Protein AF-A0AAV3XB82-F1 (afdb_monomer_lite)

Organism: NCBI:txid2530354

Radius of gyration: 18.26 Å; chains: 1; bounding box: 41×25×45 Å

Sequence (80 aa):
MIAIELQIDDELLERIQTIATTHGCTVQELLIGIMKIVTKPEVLQNPILGMFADEPEAMEQIMSEIARDRGWSATGPYHG

Foldseek 3Di:
DDDDDDDDDPVVVVVLCVVCVVVVHDSVVVVVVVCCVVPVDPPPPPVVSVVCPVPVVVNVVVVVVVCVVVVNDPPDDDDD

Structure (mmCIF, N/CA/C/O backbone):
data_AF-A0AAV3XB82-F1
#
_entry.id   AF-A0AAV3XB82-F1
#
loop_
_atom_site.group_PDB
_atom_site.id
_atom_site.type_symbol
_atom_site.label_atom_id
_atom_site.label_alt_id
_atom_site.label_comp_id
_atom_site.label_asym_id
_atom_site.label_entity_id
_atom_site.label_seq_id
_atom_site.pdbx_PDB_ins_code
_atom_site.Cartn_x
_atom_site.Cartn_y
_atom_site.Cartn_z
_atom_site.occupancy
_atom_site.B_iso_or_equiv
_atom_site.auth_seq_id
_atom_site.auth_comp_id
_atom_site.auth_asym_id
_atom_site.auth_atom_id
_atom_site.pdbx_PDB_model_num
ATOM 1 N N . MET A 1 1 ? -18.138 -7.600 -7.829 1.00 63.84 1 MET A N 1
ATOM 2 C CA . MET A 1 1 ? -17.199 -7.315 -6.724 1.00 63.84 1 MET A CA 1
ATOM 3 C C . MET A 1 1 ? -16.430 -8.596 -6.465 1.00 63.84 1 MET A C 1
ATOM 5 O O . MET A 1 1 ? -17.077 -9.626 -6.339 1.00 63.84 1 MET A O 1
ATOM 9 N N . ILE A 1 2 ? -15.100 -8.557 -6.497 1.00 86.50 2 ILE A N 1
ATOM 10 C CA . ILE A 1 2 ? -14.246 -9.716 -6.197 1.00 86.50 2 ILE A CA 1
ATOM 11 C C . ILE A 1 2 ? -13.520 -9.383 -4.895 1.00 86.50 2 ILE A C 1
ATOM 13 O O . ILE A 1 2 ? -12.995 -8.277 -4.770 1.00 86.50 2 ILE A O 1
ATOM 17 N N . ALA A 1 3 ? -13.548 -10.303 -3.935 1.00 87.88 3 ALA A N 1
ATOM 18 C CA . ALA A 1 3 ? -12.857 -10.175 -2.658 1.00 87.88 3 ALA A CA 1
ATOM 19 C C . ALA A 1 3 ? -11.617 -11.075 -2.659 1.00 87.88 3 ALA A C 1
ATOM 21 O O . ALA A 1 3 ? -11.656 -12.180 -3.200 1.00 87.88 3 ALA A O 1
ATOM 22 N N . ILE A 1 4 ? -10.527 -10.581 -2.076 1.00 88.44 4 ILE A N 1
ATOM 23 C CA . ILE A 1 4 ? -9.275 -11.317 -1.888 1.00 88.44 4 ILE A CA 1
ATOM 24 C C . ILE A 1 4 ? -8.989 -11.307 -0.391 1.00 88.44 4 ILE A C 1
ATOM 26 O O . ILE A 1 4 ? -8.980 -10.240 0.222 1.00 88.44 4 ILE A O 1
ATOM 30 N N . GLU A 1 5 ? -8.763 -12.482 0.184 1.00 93.25 5 GLU A N 1
ATOM 31 C CA . GLU A 1 5 ? -8.316 -12.630 1.567 1.00 93.25 5 GLU A CA 1
ATOM 32 C C . GLU A 1 5 ? -6.794 -12.775 1.580 1.00 93.25 5 GLU A C 1
ATOM 34 O O . GLU A 1 5 ? -6.227 -13.530 0.789 1.00 93.25 5 GLU A O 1
ATOM 39 N N . LEU A 1 6 ? -6.129 -12.030 2.461 1.00 88.62 6 LEU A N 1
ATOM 40 C CA . LEU A 1 6 ? -4.677 -12.031 2.587 1.00 88.62 6 LEU A CA 1
ATOM 41 C C . LEU A 1 6 ? -4.316 -12.403 4.024 1.00 88.62 6 LEU A C 1
ATOM 43 O O . LEU A 1 6 ? -4.771 -11.749 4.960 1.00 88.62 6 LEU A O 1
ATOM 47 N N . GLN A 1 7 ? -3.500 -13.439 4.197 1.00 94.81 7 GLN A N 1
ATOM 48 C CA . GLN A 1 7 ? -2.875 -13.716 5.487 1.00 94.81 7 GLN A CA 1
ATOM 49 C C . GLN A 1 7 ? -1.589 -12.905 5.588 1.00 94.81 7 GLN A C 1
ATOM 51 O O . GLN A 1 7 ? -0.701 -13.037 4.747 1.00 94.81 7 GLN A O 1
ATOM 56 N N . ILE A 1 8 ? -1.514 -12.063 6.610 1.00 93.62 8 ILE A N 1
ATOM 57 C CA . ILE A 1 8 ? -0.351 -11.251 6.957 1.00 93.62 8 ILE A CA 1
ATOM 58 C C . ILE A 1 8 ? -0.150 -11.316 8.466 1.00 93.62 8 ILE A C 1
ATOM 60 O O . ILE A 1 8 ? -1.094 -11.601 9.203 1.00 93.62 8 ILE A O 1
ATOM 64 N N . ASP A 1 9 ? 1.074 -11.075 8.910 1.00 97.06 9 ASP A N 1
ATOM 65 C CA . ASP A 1 9 ? 1.390 -10.940 10.325 1.00 97.06 9 ASP A CA 1
ATOM 66 C C . ASP A 1 9 ? 0.923 -9.588 10.895 1.00 97.06 9 ASP A C 1
ATOM 68 O O . ASP A 1 9 ? 0.640 -8.631 10.163 1.00 97.06 9 ASP A O 1
ATOM 72 N N . ASP A 1 10 ? 0.847 -9.528 12.224 1.00 96.25 10 ASP A N 1
ATOM 73 C CA . ASP A 1 10 ? 0.353 -8.360 12.956 1.00 96.25 10 ASP A CA 1
ATOM 74 C C . ASP A 1 10 ? 1.244 -7.123 12.745 1.00 96.25 10 ASP A C 1
ATOM 76 O O . ASP A 1 10 ? 0.734 -6.009 12.619 1.00 96.25 10 ASP A O 1
ATOM 80 N N . GLU A 1 11 ? 2.566 -7.307 12.628 1.00 97.25 11 GLU A N 1
ATOM 81 C CA . GLU A 1 11 ? 3.510 -6.207 12.396 1.00 97.25 11 GLU A CA 1
ATOM 82 C C . GLU A 1 11 ? 3.260 -5.560 11.026 1.00 97.25 11 GLU A C 1
ATOM 84 O O . GLU A 1 11 ? 3.183 -4.333 10.894 1.00 97.25 11 GLU A O 1
ATOM 89 N N . LEU A 1 12 ? 3.087 -6.378 9.988 1.00 93.81 12 LEU A N 1
ATOM 90 C CA . LEU A 1 12 ? 2.768 -5.893 8.653 1.00 93.81 12 LEU A CA 1
ATOM 91 C C . LEU A 1 12 ? 1.410 -5.178 8.622 1.00 93.81 12 LEU A C 1
ATOM 93 O O . LEU A 1 12 ? 1.288 -4.132 7.973 1.00 93.81 12 LEU A O 1
ATOM 97 N N . LEU A 1 13 ? 0.408 -5.686 9.345 1.00 95.44 13 LEU A N 1
ATOM 98 C CA . LEU A 1 13 ? -0.898 -5.037 9.455 1.00 95.44 13 LEU A CA 1
ATOM 99 C C . LEU A 1 13 ? -0.792 -3.638 10.085 1.00 95.44 13 LEU A C 1
ATOM 101 O O . LEU A 1 13 ? -1.321 -2.679 9.515 1.00 95.44 13 LEU A O 1
ATOM 105 N N . GLU A 1 14 ? -0.080 -3.495 11.207 1.00 96.62 14 GLU A N 1
ATOM 106 C CA . GLU A 1 14 ? 0.125 -2.199 11.874 1.00 96.62 14 GLU A CA 1
ATOM 107 C C . GLU A 1 14 ? 0.817 -1.185 10.958 1.00 96.62 14 GLU A C 1
ATOM 109 O O . GLU A 1 14 ? 0.413 -0.018 10.869 1.00 96.62 14 GLU A O 1
ATOM 114 N N . ARG A 1 15 ? 1.837 -1.630 10.218 1.00 95.12 15 ARG A N 1
ATOM 115 C CA . ARG A 1 15 ? 2.557 -0.773 9.268 1.00 95.12 15 ARG A CA 1
ATOM 116 C C . ARG A 1 15 ? 1.640 -0.274 8.156 1.00 95.12 15 ARG A C 1
ATOM 118 O O . ARG A 1 15 ? 1.638 0.921 7.859 1.00 95.12 15 ARG A O 1
ATOM 125 N N . ILE A 1 16 ? 0.835 -1.156 7.564 1.00 94.81 16 ILE A N 1
ATOM 126 C CA . ILE A 1 16 ? -0.097 -0.792 6.488 1.00 94.81 16 ILE A CA 1
ATOM 127 C C . ILE A 1 16 ? -1.159 0.190 7.002 1.00 94.81 16 ILE A C 1
ATOM 129 O O . ILE A 1 16 ? -1.454 1.181 6.331 1.00 94.81 16 ILE A O 1
ATOM 133 N N . GLN A 1 17 ? -1.696 -0.032 8.205 1.00 95.75 17 GLN A N 1
ATOM 134 C CA . GLN A 1 17 ? -2.662 0.879 8.828 1.00 95.75 17 GLN A CA 1
ATOM 135 C C . GLN A 1 17 ? -2.058 2.253 9.129 1.00 95.75 17 GLN A C 1
ATOM 137 O O . GLN A 1 17 ? -2.699 3.279 8.883 1.00 95.75 17 GLN A O 1
ATOM 142 N N . THR A 1 18 ? -0.817 2.287 9.614 1.00 95.50 18 THR A N 1
ATOM 143 C CA . THR A 1 18 ? -0.100 3.535 9.903 1.00 95.50 18 THR A CA 1
ATOM 144 C C . THR A 1 18 ? 0.095 4.358 8.635 1.00 95.50 18 THR A C 1
ATOM 146 O O . THR A 1 18 ? -0.189 5.558 8.625 1.00 95.50 18 THR A O 1
ATOM 149 N N . ILE A 1 19 ? 0.518 3.718 7.541 1.00 94.69 19 ILE A N 1
ATOM 150 C CA . ILE A 1 19 ? 0.686 4.383 6.243 1.00 94.69 19 ILE A CA 1
ATOM 151 C C . ILE A 1 19 ? -0.666 4.905 5.749 1.00 94.69 19 ILE A C 1
ATOM 153 O O . ILE A 1 19 ? -0.779 6.081 5.411 1.00 94.69 19 ILE A O 1
ATOM 157 N N . ALA A 1 20 ? -1.707 4.071 5.762 1.00 93.81 20 ALA A N 1
ATOM 158 C CA . ALA A 1 20 ? -3.037 4.465 5.305 1.00 93.81 20 ALA A CA 1
ATOM 159 C C . ALA A 1 20 ? -3.5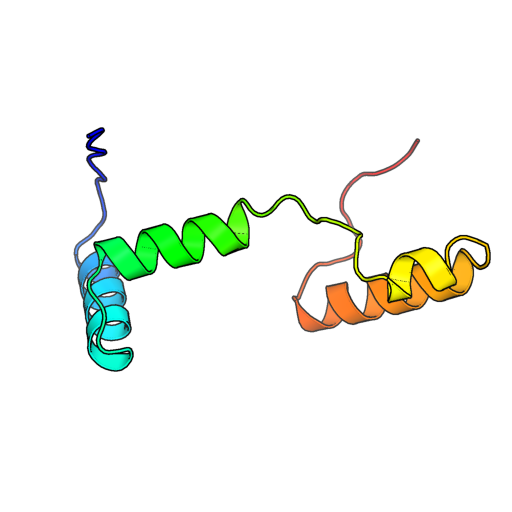59 5.694 6.076 1.00 93.81 20 ALA A C 1
ATOM 161 O O . ALA A 1 20 ? -3.959 6.690 5.475 1.00 93.81 20 ALA A O 1
ATOM 162 N N . THR A 1 21 ? -3.426 5.681 7.405 1.00 94.44 21 THR A N 1
ATOM 163 C CA . THR A 1 21 ? -3.815 6.800 8.278 1.00 94.44 21 THR A CA 1
ATOM 164 C C . THR A 1 21 ? -3.010 8.063 7.980 1.00 94.44 21 THR A C 1
ATOM 166 O O . THR A 1 21 ? -3.583 9.142 7.844 1.00 94.44 21 THR A O 1
ATOM 169 N N . THR A 1 22 ? -1.689 7.935 7.828 1.00 94.00 22 THR A N 1
ATOM 170 C CA . THR A 1 22 ? -0.787 9.063 7.533 1.00 94.00 22 THR A CA 1
ATOM 171 C C . THR A 1 22 ? -1.147 9.746 6.214 1.00 94.00 22 THR A C 1
ATOM 173 O O . THR A 1 22 ? -1.070 10.967 6.103 1.00 94.00 22 THR A O 1
ATOM 176 N N . HIS A 1 23 ? -1.578 8.967 5.222 1.00 90.81 23 HIS A N 1
ATOM 177 C CA . HIS A 1 23 ? -1.984 9.464 3.910 1.00 90.81 23 HIS A CA 1
ATOM 178 C C . HIS A 1 23 ? -3.489 9.766 3.803 1.00 90.81 23 HIS A C 1
ATOM 180 O O . HIS A 1 23 ? -3.955 10.136 2.725 1.00 90.81 23 HIS A O 1
ATOM 186 N N . GLY A 1 24 ? -4.246 9.638 4.900 1.00 93.62 24 GLY A N 1
ATOM 187 C CA . GLY A 1 24 ? -5.682 9.917 4.941 1.00 93.62 24 GLY A CA 1
ATOM 188 C C . GLY A 1 24 ? -6.523 9.003 4.044 1.00 93.62 24 GLY A C 1
ATOM 189 O O . GLY A 1 24 ? -7.561 9.436 3.548 1.00 93.62 24 GLY A O 1
ATOM 190 N N . CYS A 1 25 ? -6.078 7.769 3.803 1.00 94.12 25 CYS A N 1
ATOM 191 C CA . CYS A 1 25 ? -6.763 6.793 2.958 1.00 94.12 25 CYS A CA 1
ATOM 192 C C . CYS A 1 25 ? -7.051 5.486 3.707 1.00 94.12 25 CYS A C 1
ATOM 194 O O . CYS A 1 25 ? -6.588 5.256 4.825 1.00 94.12 25 CYS A O 1
ATOM 196 N N . THR A 1 26 ? -7.846 4.613 3.095 1.00 95.19 26 THR A N 1
ATOM 197 C CA . THR A 1 26 ? -8.095 3.264 3.615 1.00 95.19 26 THR A CA 1
ATOM 198 C C . THR A 1 26 ? -6.998 2.286 3.192 1.00 95.19 26 THR A C 1
ATOM 200 O O . THR A 1 26 ? -6.334 2.457 2.169 1.00 95.19 26 THR A O 1
ATOM 203 N N . VAL A 1 27 ? -6.851 1.187 3.939 1.00 92.88 27 VAL A N 1
ATOM 204 C CA . VAL A 1 27 ? -5.942 0.080 3.585 1.00 92.88 27 VAL A CA 1
ATOM 205 C C . VAL A 1 27 ? -6.238 -0.469 2.184 1.00 92.88 27 VAL A C 1
ATOM 207 O O . VAL A 1 27 ? -5.320 -0.741 1.414 1.00 92.88 27 VAL A O 1
ATOM 210 N N . GLN A 1 28 ? -7.518 -0.587 1.821 1.00 91.81 28 GLN A N 1
ATOM 211 C CA . GLN A 1 28 ? -7.925 -1.046 0.494 1.00 91.81 28 GLN A CA 1
ATOM 212 C C . GLN A 1 28 ? -7.448 -0.090 -0.608 1.00 91.81 28 GLN A C 1
ATOM 214 O O . GLN A 1 28 ? -6.899 -0.538 -1.615 1.00 91.81 28 GLN A O 1
ATOM 219 N N . GLU A 1 29 ? -7.636 1.218 -0.433 1.00 91.88 29 GLU A N 1
ATOM 220 C CA . GLU A 1 29 ? -7.186 2.222 -1.404 1.00 91.88 29 GLU A CA 1
ATOM 221 C C . GLU A 1 29 ? -5.664 2.241 -1.537 1.00 91.88 29 GLU A C 1
ATOM 223 O O . GLU A 1 29 ? -5.154 2.304 -2.657 1.00 91.88 29 GLU A O 1
ATOM 228 N N . LEU A 1 30 ? -4.948 2.114 -0.416 1.00 92.94 30 LEU A N 1
ATOM 229 C CA . LEU A 1 30 ? -3.494 2.003 -0.391 1.00 92.94 30 LEU A CA 1
ATOM 230 C C . LEU A 1 30 ? -3.016 0.785 -1.196 1.00 92.94 30 LEU A C 1
ATOM 232 O O . LEU A 1 30 ? -2.195 0.935 -2.101 1.00 92.94 30 LEU A O 1
ATOM 236 N N . LEU A 1 31 ? -3.562 -0.405 -0.924 1.00 91.56 31 LEU A N 1
ATOM 237 C CA . LEU A 1 31 ? -3.183 -1.639 -1.621 1.00 91.56 31 LEU A CA 1
ATOM 238 C C . LEU A 1 31 ? -3.512 -1.578 -3.117 1.00 91.56 31 LEU A C 1
ATOM 240 O O . LEU A 1 31 ? -2.680 -1.948 -3.942 1.00 91.56 31 LEU A O 1
ATOM 244 N N . ILE A 1 32 ? -4.683 -1.055 -3.493 1.00 90.31 32 ILE A N 1
ATOM 245 C CA . ILE A 1 32 ? -5.050 -0.860 -4.904 1.00 90.31 32 ILE A CA 1
ATOM 246 C C . ILE A 1 32 ? -4.097 0.135 -5.582 1.00 90.31 32 ILE A C 1
ATOM 248 O O . ILE A 1 32 ? -3.705 -0.074 -6.732 1.00 90.31 32 ILE A O 1
ATOM 252 N N . GLY A 1 33 ? -3.728 1.219 -4.896 1.00 87.88 33 GLY A N 1
ATOM 253 C CA . GLY A 1 33 ? -2.786 2.217 -5.397 1.00 87.88 33 GLY A CA 1
ATOM 254 C C . GLY A 1 33 ? -1.401 1.627 -5.650 1.00 87.88 33 GLY A C 1
ATOM 255 O O . GLY A 1 33 ? -0.856 1.798 -6.739 1.00 87.88 33 GLY A O 1
ATOM 256 N N . ILE A 1 34 ? -0.879 0.866 -4.686 1.00 87.19 34 ILE A N 1
ATOM 257 C CA . ILE A 1 34 ? 0.399 0.157 -4.814 1.00 87.19 34 ILE A CA 1
ATOM 258 C C . ILE A 1 34 ? 0.333 -0.846 -5.963 1.00 87.19 34 ILE A C 1
ATOM 260 O O . ILE A 1 34 ? 1.205 -0.820 -6.826 1.00 87.19 34 ILE A O 1
ATOM 264 N N . MET A 1 35 ? -0.727 -1.660 -6.039 1.00 84.50 35 MET A N 1
ATOM 265 C CA . MET A 1 35 ? -0.930 -2.611 -7.135 1.00 84.50 35 MET A CA 1
ATOM 266 C C . MET A 1 35 ? -0.880 -1.911 -8.494 1.00 84.50 35 MET A C 1
ATOM 268 O O . MET A 1 35 ? -0.136 -2.334 -9.363 1.00 84.50 35 MET A O 1
ATOM 272 N N . LYS A 1 36 ? -1.558 -0.771 -8.666 1.00 83.38 36 LYS A N 1
ATOM 273 C CA . LYS A 1 36 ? -1.493 0.010 -9.916 1.00 83.38 36 LYS A CA 1
ATOM 274 C C . LYS A 1 36 ? -0.092 0.518 -10.261 1.00 83.38 36 LYS A C 1
ATOM 276 O O . LYS A 1 36 ? 0.177 0.749 -11.436 1.00 83.38 36 LYS A O 1
ATOM 281 N N . ILE A 1 37 ? 0.767 0.752 -9.272 1.00 80.25 37 ILE A N 1
ATOM 282 C CA . ILE A 1 37 ? 2.153 1.182 -9.490 1.00 80.25 37 ILE A CA 1
ATOM 283 C C . ILE A 1 37 ? 3.017 -0.018 -9.882 1.00 80.25 37 ILE A C 1
ATOM 285 O O . ILE A 1 37 ? 3.751 0.071 -10.859 1.00 80.25 37 ILE A O 1
ATOM 289 N N . VAL A 1 38 ? 2.906 -1.139 -9.163 1.00 79.69 38 VAL A N 1
ATOM 290 C CA . VAL A 1 38 ? 3.762 -2.321 -9.379 1.00 79.69 38 VAL A CA 1
ATOM 291 C C . VAL A 1 38 ? 3.311 -3.187 -10.554 1.00 79.69 38 VAL A C 1
ATOM 293 O O . VAL A 1 38 ? 4.129 -3.863 -11.164 1.00 79.69 38 VAL A O 1
ATOM 296 N N . THR A 1 39 ? 2.020 -3.162 -10.893 1.00 75.12 39 THR A N 1
ATOM 297 C CA . THR A 1 39 ? 1.452 -3.845 -12.064 1.00 75.12 39 THR A CA 1
ATOM 298 C C . THR A 1 39 ? 1.218 -2.899 -13.226 1.00 75.12 39 THR A C 1
ATOM 300 O O . THR A 1 39 ? 0.617 -3.312 -14.220 1.00 75.12 39 THR A O 1
ATOM 303 N N . LYS A 1 40 ? 1.625 -1.627 -13.122 1.00 65.94 40 LYS A N 1
ATOM 304 C CA . LYS A 1 40 ? 1.764 -0.815 -14.325 1.00 65.94 40 LYS A CA 1
ATOM 305 C C . LYS A 1 40 ? 2.787 -1.573 -15.168 1.00 65.94 40 LYS A C 1
ATOM 307 O O . LYS A 1 40 ? 3.923 -1.697 -14.709 1.00 65.94 40 LYS A O 1
ATOM 312 N N . PRO A 1 41 ? 2.420 -2.109 -16.351 1.00 55.88 41 PRO A N 1
ATOM 313 C CA . PRO A 1 41 ? 3.460 -2.481 -17.291 1.00 55.88 41 PRO A CA 1
ATOM 314 C C . PRO A 1 41 ? 4.328 -1.236 -17.408 1.00 55.88 41 PRO A C 1
ATOM 316 O O . PRO A 1 41 ? 3.778 -0.127 -17.427 1.00 55.88 41 PRO A O 1
ATOM 319 N N . GLU A 1 42 ? 5.650 -1.385 -17.376 1.00 54.84 42 GLU A N 1
ATOM 320 C CA . GLU A 1 42 ? 6.533 -0.312 -17.800 1.00 54.84 42 GLU A CA 1
ATOM 321 C C . GLU A 1 42 ? 6.114 0.028 -19.221 1.00 54.84 42 GLU A C 1
ATOM 323 O O . GLU A 1 42 ? 6.579 -0.533 -20.209 1.00 54.84 42 GLU A O 1
ATOM 328 N N . VAL A 1 43 ? 5.154 0.934 -19.336 1.00 45.59 43 VAL A N 1
ATOM 329 C CA . VAL A 1 43 ? 4.946 1.652 -20.551 1.00 45.59 43 VAL A CA 1
ATOM 330 C C . VAL A 1 43 ? 6.167 2.550 -20.557 1.00 45.59 43 VAL A C 1
ATOM 332 O O . VAL A 1 43 ? 6.174 3.640 -19.986 1.00 45.59 43 VAL A O 1
ATOM 335 N N . LEU A 1 44 ? 7.215 2.037 -21.196 1.00 45.47 44 LEU A N 1
ATOM 336 C CA . LEU A 1 44 ? 8.195 2.749 -22.007 1.00 45.47 44 LEU A CA 1
ATOM 337 C C . LEU A 1 44 ? 7.465 3.665 -23.019 1.00 45.47 44 LEU A C 1
ATOM 339 O O . LEU A 1 44 ? 7.684 3.625 -24.218 1.00 45.47 44 LEU A O 1
ATOM 343 N N . GLN A 1 45 ? 6.528 4.474 -22.538 1.00 43.38 45 GLN A N 1
ATOM 344 C CA . GLN A 1 45 ? 5.956 5.642 -23.181 1.00 43.38 45 GLN A CA 1
ATOM 345 C C . GLN A 1 45 ? 6.157 6.797 -22.212 1.00 43.38 45 GLN A C 1
ATOM 347 O O . GLN A 1 45 ? 5.248 7.559 -21.897 1.00 43.38 45 GLN A O 1
ATOM 352 N N . ASN A 1 46 ? 7.389 6.930 -21.728 1.00 44.16 46 ASN A N 1
ATOM 353 C CA . ASN A 1 46 ? 7.900 8.271 -21.594 1.00 44.16 46 ASN A CA 1
ATOM 354 C C . ASN A 1 46 ? 8.162 8.717 -23.043 1.00 44.16 46 ASN A C 1
ATOM 356 O O . ASN A 1 46 ? 8.984 8.077 -23.700 1.00 44.16 46 ASN A O 1
ATOM 360 N N . PRO A 1 47 ? 7.485 9.748 -23.584 1.00 52.50 47 PRO A N 1
ATOM 361 C CA . PRO A 1 47 ? 7.785 10.284 -24.919 1.00 52.50 47 PRO A CA 1
ATOM 362 C C . PRO A 1 47 ? 9.280 10.594 -25.095 1.00 52.50 47 PRO A C 1
ATOM 364 O O . PRO A 1 47 ? 9.807 10.545 -26.197 1.00 52.50 47 PRO A O 1
ATOM 367 N N . ILE A 1 48 ? 9.960 10.833 -23.971 1.00 53.88 48 ILE A N 1
ATOM 368 C CA . ILE A 1 48 ? 11.401 11.014 -23.826 1.00 53.88 48 ILE A CA 1
ATOM 369 C C . ILE A 1 48 ? 12.196 9.754 -24.220 1.00 53.88 48 ILE A C 1
ATOM 371 O O . ILE A 1 48 ? 13.199 9.870 -24.903 1.00 53.88 48 ILE A O 1
ATOM 375 N N . LEU A 1 49 ? 11.755 8.543 -23.863 1.00 46.75 49 LEU A N 1
ATOM 376 C CA . LEU A 1 49 ? 12.464 7.300 -24.218 1.00 46.75 49 LEU A CA 1
ATOM 377 C C . LEU A 1 49 ? 12.327 6.981 -25.714 1.00 46.75 49 LEU A C 1
ATOM 379 O O . LEU A 1 49 ? 13.263 6.485 -26.329 1.00 46.75 49 LEU A O 1
ATOM 383 N N . GLY A 1 50 ? 11.195 7.346 -26.324 1.00 53.19 50 GLY A N 1
ATOM 384 C CA . GLY A 1 50 ? 11.022 7.276 -27.777 1.00 53.19 50 GLY A CA 1
ATOM 385 C C . GLY A 1 50 ? 11.882 8.280 -28.556 1.00 53.19 50 GLY A C 1
ATOM 386 O O . GLY A 1 50 ? 12.143 8.049 -29.729 1.00 53.19 50 GLY A O 1
ATOM 387 N N . MET A 1 51 ? 12.347 9.366 -27.922 1.00 56.34 51 MET A N 1
ATOM 388 C CA . MET A 1 51 ? 13.241 10.351 -28.551 1.00 56.34 51 MET A CA 1
ATOM 389 C C . MET A 1 51 ? 14.691 9.868 -28.668 1.00 56.34 51 MET A C 1
ATOM 391 O O . MET A 1 51 ? 15.395 10.336 -29.553 1.00 56.34 51 MET A O 1
ATOM 395 N N . PHE A 1 52 ? 15.122 8.932 -27.818 1.00 51.56 52 PHE A N 1
ATOM 396 C CA . PHE A 1 52 ? 16.488 8.387 -27.814 1.00 51.56 52 PHE A CA 1
ATOM 397 C C . PHE A 1 52 ? 16.560 6.961 -28.377 1.00 51.56 52 PHE A C 1
ATOM 399 O O . PHE A 1 52 ? 17.559 6.271 -28.203 1.00 51.56 52 PHE A O 1
ATOM 406 N N . ALA A 1 53 ? 15.497 6.493 -29.041 1.00 55.41 53 ALA A N 1
ATOM 407 C CA . ALA A 1 53 ? 15.439 5.148 -29.616 1.00 55.41 53 ALA A CA 1
ATOM 408 C C . ALA A 1 53 ? 16.516 4.908 -30.694 1.00 55.41 53 ALA A C 1
ATOM 410 O O . ALA A 1 53 ? 16.964 3.776 -30.862 1.00 55.41 53 ALA A O 1
ATOM 411 N N . ASP A 1 54 ? 16.957 5.971 -31.372 1.00 61.75 54 ASP A N 1
ATOM 412 C CA . ASP A 1 54 ? 18.033 5.937 -32.370 1.00 61.75 54 ASP A CA 1
ATOM 413 C C . ASP A 1 54 ? 19.441 6.094 -31.750 1.00 61.75 54 ASP A C 1
ATOM 415 O O . ASP A 1 54 ? 20.445 5.957 -32.448 1.00 61.75 54 ASP A O 1
ATOM 419 N N . GLU A 1 55 ? 19.535 6.350 -30.440 1.00 57.28 55 GLU A N 1
ATOM 420 C CA . GLU A 1 55 ? 20.784 6.576 -29.700 1.00 57.28 55 GLU A CA 1
ATOM 421 C C . GLU A 1 55 ? 20.887 5.586 -28.521 1.00 57.28 55 GLU A C 1
ATOM 423 O O . GLU A 1 55 ? 20.665 5.946 -27.358 1.00 57.28 55 GLU A O 1
ATOM 428 N N . PRO A 1 56 ? 21.216 4.309 -28.798 1.00 59.00 56 PRO A N 1
ATOM 429 C CA . PRO A 1 56 ? 21.154 3.226 -27.812 1.00 59.00 56 PRO A CA 1
ATOM 430 C C . PRO A 1 56 ? 22.077 3.443 -26.602 1.00 59.00 56 PRO A C 1
ATOM 432 O O . PRO A 1 56 ? 21.748 3.027 -25.494 1.00 59.00 56 PRO A O 1
ATOM 435 N N . GLU A 1 57 ? 23.190 4.152 -26.781 1.00 66.88 57 GLU A N 1
ATOM 436 C CA . G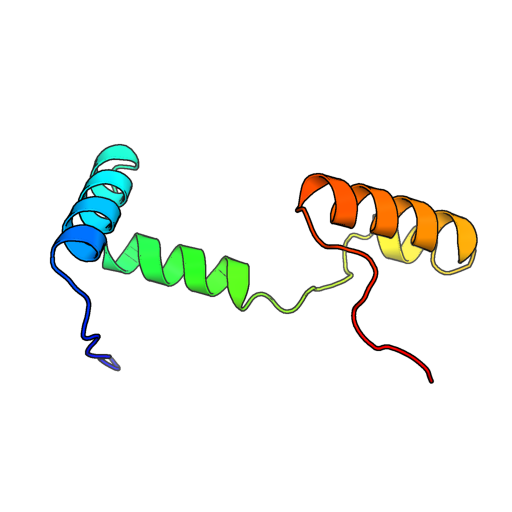LU A 1 57 ? 24.143 4.468 -25.709 1.00 66.88 57 GLU A CA 1
ATOM 437 C C . GLU A 1 57 ? 23.556 5.463 -24.688 1.00 66.88 57 GLU A C 1
ATOM 439 O O . GLU A 1 57 ? 23.752 5.321 -23.480 1.00 66.88 57 GLU A O 1
ATOM 444 N N . ALA A 1 58 ? 22.765 6.438 -25.152 1.00 63.94 58 ALA A N 1
ATOM 445 C CA . ALA A 1 58 ? 22.083 7.396 -24.280 1.00 63.94 58 ALA A CA 1
ATOM 446 C C . ALA A 1 58 ? 20.956 6.718 -23.482 1.00 63.94 58 ALA A C 1
ATOM 448 O O . ALA A 1 58 ? 20.750 7.010 -22.301 1.00 63.94 58 ALA A O 1
ATOM 449 N N . MET A 1 59 ? 20.264 5.762 -24.108 1.00 63.22 59 MET A N 1
ATOM 450 C CA . MET A 1 59 ? 19.261 4.927 -23.448 1.00 63.22 59 MET A CA 1
ATOM 451 C C . MET A 1 59 ? 19.874 4.093 -22.316 1.00 63.22 59 MET A C 1
ATOM 453 O O . MET A 1 59 ? 19.330 4.050 -21.211 1.00 63.22 59 MET A O 1
ATOM 457 N N . GLU A 1 60 ? 21.021 3.461 -22.565 1.00 67.50 60 GLU A N 1
ATOM 458 C CA . GLU A 1 60 ? 21.722 2.642 -21.574 1.00 67.50 60 GLU A CA 1
ATOM 459 C C . GLU A 1 60 ? 22.166 3.472 -20.358 1.00 67.50 60 GLU A C 1
ATOM 461 O O . GLU A 1 60 ? 22.001 3.042 -19.212 1.00 67.50 60 GLU A O 1
ATOM 466 N N . GLN A 1 61 ? 22.628 4.705 -20.584 1.00 66.69 61 GLN A N 1
ATOM 467 C CA . GLN A 1 61 ? 22.998 5.624 -19.510 1.00 66.69 61 GLN A CA 1
ATOM 468 C C . GLN A 1 61 ? 21.794 6.020 -18.638 1.00 66.69 61 GLN A C 1
ATOM 470 O O . GLN A 1 61 ? 21.871 5.934 -17.410 1.00 66.69 61 GLN A O 1
ATOM 475 N N . ILE A 1 62 ? 20.666 6.393 -19.250 1.00 69.12 62 ILE A N 1
ATOM 476 C CA . ILE A 1 62 ? 19.440 6.772 -18.525 1.00 69.12 62 ILE A CA 1
ATOM 477 C C . ILE A 1 62 ? 18.910 5.586 -17.710 1.00 69.12 62 ILE A C 1
ATOM 479 O O . ILE A 1 62 ? 18.560 5.730 -16.537 1.00 69.12 62 ILE A O 1
ATOM 483 N N . MET A 1 63 ? 18.892 4.393 -18.307 1.00 66.88 63 MET A N 1
ATOM 484 C CA . MET A 1 63 ? 18.460 3.170 -17.629 1.00 66.88 63 MET A CA 1
ATOM 485 C C . MET A 1 63 ? 19.400 2.806 -16.476 1.00 66.88 63 MET A C 1
ATOM 487 O O . MET A 1 63 ? 18.929 2.424 -15.405 1.00 66.88 63 MET A O 1
ATOM 491 N N . SER A 1 64 ? 20.713 2.988 -16.643 1.00 69.81 64 SER A N 1
ATOM 492 C CA . SER A 1 64 ? 21.688 2.776 -15.571 1.00 69.81 64 SER A CA 1
ATOM 493 C C . SER A 1 64 ? 21.509 3.759 -14.411 1.00 69.81 64 SER A C 1
ATOM 495 O O . SER A 1 64 ? 21.699 3.368 -13.257 1.00 69.81 64 SER A O 1
ATOM 497 N N . GLU A 1 65 ? 21.155 5.013 -14.684 1.00 64.25 65 GLU A N 1
ATOM 498 C CA . GLU A 1 65 ? 20.902 6.023 -13.652 1.00 64.25 65 GLU A CA 1
ATOM 499 C C . GLU A 1 65 ? 19.613 5.728 -12.875 1.00 64.25 65 GLU A C 1
ATOM 501 O O . GLU A 1 65 ? 19.626 5.746 -11.643 1.00 64.25 65 GLU A O 1
ATOM 506 N N . ILE A 1 66 ? 18.535 5.342 -13.568 1.00 65.50 66 ILE A N 1
ATOM 507 C CA . ILE A 1 66 ? 17.271 4.914 -12.945 1.00 65.50 66 ILE A CA 1
ATOM 508 C C . ILE A 1 66 ? 17.472 3.640 -12.113 1.00 65.50 66 ILE A C 1
ATOM 510 O O . ILE A 1 66 ? 16.958 3.537 -10.997 1.00 65.50 66 ILE A O 1
ATOM 514 N N . ALA A 1 67 ? 18.233 2.673 -12.630 1.00 66.62 67 ALA A N 1
ATOM 515 C CA . ALA A 1 67 ? 18.549 1.440 -11.917 1.00 66.62 67 ALA A CA 1
ATOM 516 C C . ALA A 1 67 ? 19.344 1.724 -10.633 1.00 66.62 67 ALA A C 1
ATOM 518 O O . ALA A 1 67 ? 19.041 1.158 -9.583 1.00 66.62 67 ALA A O 1
ATOM 519 N N . ARG A 1 68 ? 20.304 2.657 -10.683 1.00 65.94 68 ARG A N 1
ATOM 520 C CA . ARG A 1 68 ? 21.095 3.074 -9.517 1.00 65.94 68 ARG A CA 1
ATOM 521 C C . ARG A 1 68 ? 20.238 3.753 -8.447 1.00 65.94 68 ARG A C 1
ATOM 523 O O . ARG A 1 68 ? 20.392 3.425 -7.275 1.00 65.94 68 ARG A O 1
ATOM 530 N N . ASP A 1 69 ? 19.330 4.643 -8.843 1.00 65.56 69 ASP A N 1
ATOM 531 C CA . ASP A 1 69 ? 18.421 5.353 -7.927 1.00 65.56 69 ASP A CA 1
ATOM 532 C C . ASP A 1 69 ? 17.434 4.397 -7.231 1.00 65.56 69 ASP A C 1
ATOM 534 O O . ASP A 1 69 ? 17.093 4.559 -6.061 1.00 65.56 69 ASP A O 1
ATOM 538 N N . ARG A 1 70 ? 17.037 3.327 -7.931 1.00 61.09 70 ARG A N 1
ATOM 539 C CA . ARG A 1 70 ? 16.126 2.291 -7.418 1.00 61.09 70 ARG A CA 1
ATOM 540 C C . ARG A 1 70 ? 16.821 1.109 -6.737 1.00 61.09 70 ARG A C 1
ATOM 542 O O . ARG A 1 70 ? 16.138 0.197 -6.274 1.00 61.09 70 ARG A O 1
ATOM 549 N N . GLY A 1 71 ? 18.155 1.099 -6.673 1.00 57.72 71 GLY A N 1
ATOM 550 C CA . GLY A 1 71 ? 18.934 -0.005 -6.102 1.00 57.72 71 GLY A CA 1
ATOM 551 C C . GLY A 1 71 ? 18.889 -1.305 -6.918 1.00 57.72 71 GLY A C 1
ATOM 552 O O . GLY A 1 71 ? 19.194 -2.374 -6.392 1.00 57.72 71 GLY A O 1
ATOM 553 N N . TRP A 1 72 ? 18.507 -1.239 -8.194 1.00 61.66 72 TRP A N 1
ATOM 554 C CA . TRP A 1 72 ? 18.574 -2.366 -9.118 1.00 61.66 72 TRP A CA 1
ATOM 555 C C . TRP A 1 72 ? 20.026 -2.559 -9.565 1.00 61.66 72 TRP A C 1
ATOM 557 O O . TRP A 1 72 ? 20.598 -1.708 -10.247 1.00 61.66 72 TRP A O 1
ATOM 567 N N . SER A 1 73 ? 20.653 -3.675 -9.182 1.00 51.34 73 SER A N 1
ATOM 568 C CA . SER A 1 73 ? 21.934 -4.051 -9.777 1.00 51.34 73 SER A CA 1
ATOM 569 C C . SER A 1 73 ? 21.691 -4.524 -11.209 1.00 51.34 73 SER A C 1
ATOM 571 O O . SER A 1 73 ? 20.791 -5.326 -11.462 1.00 51.34 73 SER A O 1
ATOM 573 N N . ALA A 1 74 ? 22.508 -4.046 -12.149 1.00 48.81 74 ALA A N 1
ATOM 574 C CA . ALA A 1 74 ? 22.519 -4.442 -13.560 1.00 48.81 74 ALA A CA 1
ATOM 575 C C . ALA A 1 74 ? 23.033 -5.889 -13.762 1.00 48.81 74 ALA A C 1
ATOM 577 O O . ALA A 1 74 ? 23.878 -6.169 -14.603 1.00 48.81 74 ALA A O 1
ATOM 578 N N . THR A 1 75 ? 22.556 -6.818 -12.940 1.00 47.41 75 THR A N 1
ATOM 579 C CA . THR A 1 75 ? 22.858 -8.250 -12.965 1.00 47.41 75 THR A CA 1
ATOM 580 C C . THR A 1 75 ? 21.535 -9.013 -12.967 1.00 47.41 75 THR A C 1
ATOM 582 O O . THR A 1 75 ? 21.238 -9.783 -12.058 1.00 47.41 75 THR A O 1
ATOM 585 N N . GLY A 1 76 ? 20.694 -8.731 -13.961 1.00 41.69 76 GLY A N 1
ATOM 586 C CA . GLY A 1 76 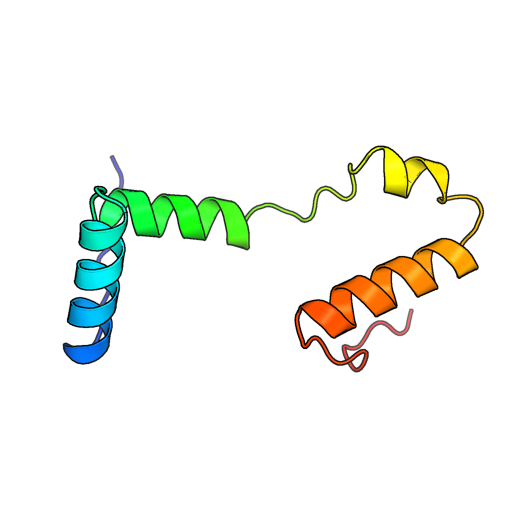? 19.487 -9.492 -14.281 1.00 41.69 76 GLY A CA 1
ATOM 587 C C . GLY A 1 76 ? 19.590 -9.984 -15.728 1.00 41.69 76 GLY A C 1
ATOM 588 O O . GLY A 1 76 ? 20.068 -9.227 -16.572 1.00 41.69 76 GLY A O 1
ATOM 589 N N . PRO A 1 77 ? 19.233 -11.243 -16.032 1.00 41.84 77 PRO A N 1
ATOM 590 C CA . PRO A 1 77 ? 19.768 -11.968 -17.174 1.00 41.84 77 PRO A CA 1
ATOM 591 C C . PRO A 1 77 ? 18.9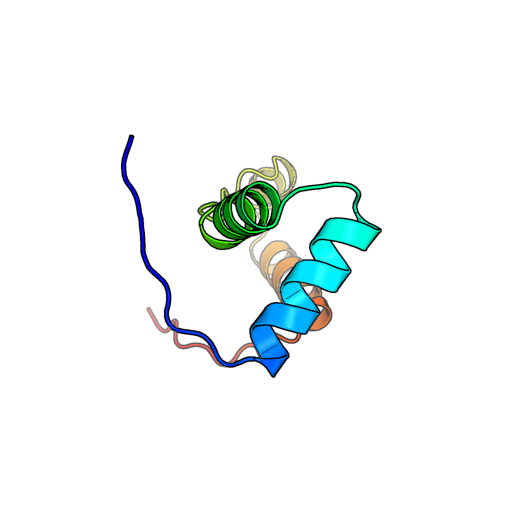87 -11.640 -18.446 1.00 41.84 77 PRO A C 1
ATOM 593 O O . PRO A 1 77 ? 17.974 -12.267 -18.736 1.00 41.84 77 PRO A O 1
ATOM 596 N N . TYR A 1 78 ? 19.478 -10.695 -19.237 1.00 39.62 78 TYR A N 1
ATOM 597 C CA . TYR A 1 78 ? 19.085 -10.585 -20.638 1.00 39.62 78 TYR A CA 1
ATOM 598 C C . TYR A 1 78 ? 20.342 -10.701 -21.497 1.00 39.62 78 TYR A C 1
ATOM 600 O O . TYR A 1 78 ? 20.997 -9.725 -21.845 1.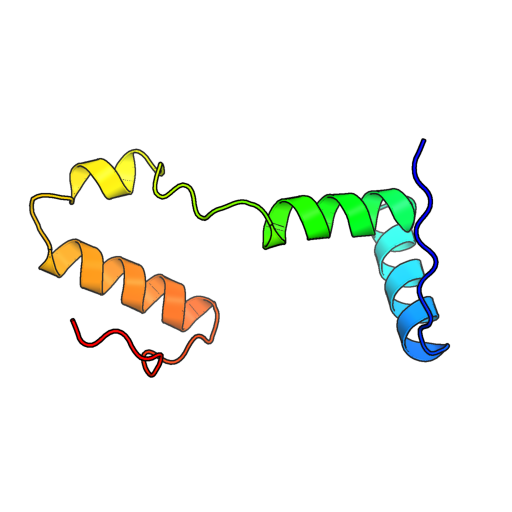00 39.62 78 TYR A O 1
ATOM 608 N N . HIS A 1 79 ? 20.705 -11.953 -21.778 1.00 39.16 79 HIS A N 1
ATOM 609 C CA . HIS A 1 79 ? 21.481 -12.311 -22.956 1.00 39.16 79 HIS A CA 1
ATOM 610 C C . HIS A 1 79 ? 20.504 -12.848 -23.998 1.00 39.16 79 HIS A C 1
ATOM 612 O O . HIS A 1 79 ? 19.867 -13.881 -23.780 1.00 39.16 79 HIS A O 1
ATOM 618 N N . GLY A 1 80 ? 20.399 -12.122 -25.104 1.00 37.19 80 GLY A N 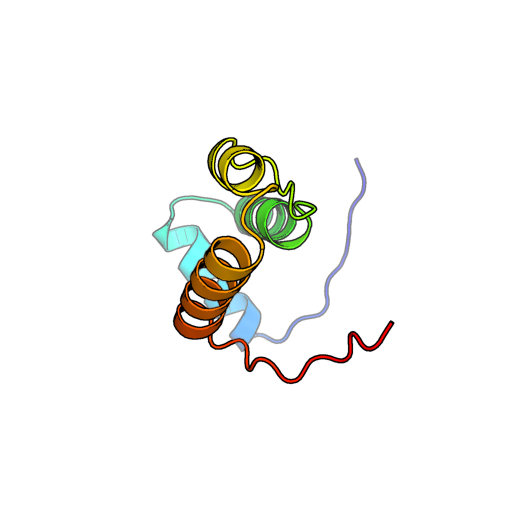1
ATOM 619 C CA . GLY A 1 80 ? 19.726 -12.499 -26.338 1.00 37.19 80 GLY A CA 1
ATOM 620 C C . GLY A 1 80 ? 20.248 -11.609 -27.444 1.00 37.19 80 GLY A C 1
ATOM 621 O O . GLY A 1 80 ? 20.076 -10.383 -27.290 1.00 37.19 80 GLY A O 1
#

Secondary structure (DSSP, 8-state):
---------HHHHHHHHHHHHHTT--HHHHHHHHHHHHSS------HHHHHTTT-HHHHHHHHHHHHHHTT--S-S----

pLDDT: mean 72.84, std 19.23, range [37.19, 97.25]